Protein AF-A0A9P4NPP2-F1 (afdb_monomer_lite)

Structure (mmCIF, N/CA/C/O backbone):
data_AF-A0A9P4NPP2-F1
#
_entry.id   AF-A0A9P4NPP2-F1
#
loop_
_atom_site.group_PDB
_atom_site.id
_atom_site.type_symbol
_atom_site.label_atom_id
_atom_site.label_alt_id
_atom_site.label_comp_id
_atom_site.label_asym_id
_atom_site.label_entity_id
_atom_site.label_seq_id
_atom_site.pdbx_PDB_ins_code
_atom_site.Cartn_x
_atom_site.Cartn_y
_atom_site.Cartn_z
_atom_site.occupancy
_atom_site.B_iso_or_equiv
_atom_site.auth_seq_id
_atom_site.auth_comp_id
_atom_site.auth_asym_id
_atom_site.auth_atom_id
_atom_site.pdbx_PDB_model_num
ATOM 1 N N . MET A 1 1 ? 14.172 -3.529 -38.012 1.00 64.88 1 MET A N 1
ATOM 2 C CA . MET A 1 1 ? 13.982 -4.443 -36.859 1.00 64.88 1 MET A CA 1
ATOM 3 C C . MET A 1 1 ? 14.705 -3.957 -35.588 1.00 64.88 1 MET A C 1
ATOM 5 O O . MET A 1 1 ? 15.140 -4.760 -34.782 1.00 64.88 1 MET A O 1
ATOM 9 N N . SER A 1 2 ? 14.814 -2.644 -35.345 1.00 71.69 2 SER A N 1
ATOM 10 C CA . SER A 1 2 ? 15.415 -2.100 -34.109 1.00 71.69 2 SER A CA 1
ATOM 11 C C . SER A 1 2 ? 14.418 -1.997 -32.949 1.00 71.69 2 SER A C 1
ATOM 13 O O . SER A 1 2 ? 14.809 -2.091 -31.792 1.00 71.69 2 SER A O 1
ATOM 15 N N . HIS A 1 3 ? 13.127 -1.832 -33.253 1.00 76.19 3 HIS A N 1
ATOM 16 C CA . HIS A 1 3 ? 12.069 -1.658 -32.255 1.00 76.19 3 HIS A CA 1
ATOM 17 C C . HIS A 1 3 ? 11.858 -2.905 -31.374 1.00 76.19 3 HIS A C 1
ATOM 19 O O . HIS A 1 3 ? 11.567 -2.776 -30.186 1.00 76.19 3 HIS A O 1
ATOM 25 N N . GLU A 1 4 ? 12.071 -4.104 -31.923 1.00 76.56 4 GLU A N 1
ATOM 26 C CA . GLU A 1 4 ? 11.896 -5.372 -31.198 1.00 76.56 4 GLU A CA 1
ATOM 27 C C . GLU A 1 4 ? 12.912 -5.537 -30.058 1.00 76.56 4 GLU A C 1
ATOM 29 O O . GLU A 1 4 ? 12.545 -5.968 -28.968 1.00 76.56 4 GLU A O 1
ATOM 34 N N . ASN A 1 5 ? 14.156 -5.081 -30.248 1.00 80.81 5 ASN A N 1
ATOM 35 C CA . ASN A 1 5 ? 15.221 -5.196 -29.243 1.00 80.81 5 ASN A CA 1
ATOM 36 C C . ASN A 1 5 ? 15.126 -4.149 -28.115 1.00 80.81 5 ASN A C 1
ATOM 38 O O . ASN A 1 5 ? 15.827 -4.252 -27.108 1.00 80.81 5 ASN A O 1
ATOM 42 N N . VAL A 1 6 ? 14.291 -3.114 -28.267 1.00 85.19 6 VAL A N 1
ATOM 43 C CA . VAL A 1 6 ? 14.145 -2.032 -27.274 1.00 85.19 6 VAL A CA 1
ATOM 44 C C . VAL A 1 6 ? 13.036 -2.338 -26.264 1.00 85.19 6 VAL A C 1
ATOM 46 O O . VAL A 1 6 ? 13.102 -1.896 -25.109 1.00 85.19 6 VAL A O 1
ATOM 49 N N . TRP A 1 7 ? 12.030 -3.119 -26.659 1.00 86.06 7 TRP A N 1
ATOM 50 C CA . TRP A 1 7 ? 10.904 -3.483 -25.804 1.00 86.06 7 TRP A CA 1
ATOM 51 C C . TRP A 1 7 ? 11.371 -4.299 -24.588 1.00 86.06 7 TRP A C 1
ATOM 53 O O . TRP A 1 7 ? 12.065 -5.296 -24.726 1.00 86.06 7 TRP A O 1
ATOM 63 N N . PHE A 1 8 ? 11.026 -3.859 -23.369 1.00 85.31 8 PHE A N 1
ATOM 64 C CA . PHE A 1 8 ? 11.446 -4.509 -22.108 1.00 85.31 8 PHE A CA 1
ATOM 65 C C . PHE A 1 8 ? 12.968 -4.690 -21.917 1.00 85.31 8 PHE A C 1
ATOM 67 O O . PHE A 1 8 ? 13.390 -5.412 -21.020 1.00 85.31 8 PHE A O 1
ATOM 74 N N . SER A 1 9 ? 13.788 -3.946 -22.661 1.00 89.25 9 SER A N 1
ATOM 75 C CA . SER A 1 9 ? 15.259 -3.956 -22.573 1.00 89.25 9 SER A CA 1
ATOM 76 C C . SER A 1 9 ? 15.828 -3.710 -21.168 1.00 89.25 9 SER A C 1
ATOM 78 O O . SER A 1 9 ? 16.926 -4.162 -20.851 1.00 89.25 9 SER A O 1
ATOM 80 N N . ARG A 1 10 ? 15.099 -2.989 -20.303 1.00 86.56 10 ARG A N 1
ATOM 81 C CA . ARG A 1 10 ? 15.541 -2.675 -18.937 1.00 86.56 10 ARG A CA 1
ATOM 82 C C . ARG A 1 10 ? 15.013 -3.698 -17.922 1.00 86.56 10 ARG A C 1
ATOM 84 O O . ARG A 1 10 ? 13.790 -3.834 -17.792 1.00 86.56 10 ARG A O 1
ATOM 91 N N . PRO A 1 11 ? 15.893 -4.343 -17.132 1.00 90.44 11 PRO A N 1
ATOM 92 C CA . PRO A 1 11 ? 15.475 -5.290 -16.106 1.00 90.44 11 PRO A CA 1
ATOM 93 C C . PRO A 1 11 ? 14.691 -4.585 -14.990 1.00 90.44 11 PRO A C 1
ATOM 95 O O . PRO A 1 11 ? 15.089 -3.534 -14.489 1.00 90.44 11 PRO A O 1
ATOM 98 N N . ARG A 1 12 ? 13.569 -5.180 -14.563 1.00 89.62 12 ARG A N 1
ATOM 99 C CA . ARG A 1 12 ? 12.689 -4.658 -13.497 1.00 89.62 12 ARG A CA 1
ATOM 100 C C . ARG A 1 12 ? 12.759 -5.503 -12.223 1.00 89.62 12 ARG A C 1
ATOM 102 O O . ARG A 1 12 ? 11.736 -5.826 -11.632 1.00 89.62 12 ARG A O 1
ATOM 109 N N . GLY A 1 13 ? 13.964 -5.872 -11.788 1.00 90.50 13 GLY A N 1
ATOM 110 C CA . GLY A 1 13 ? 14.148 -6.689 -10.578 1.00 90.50 13 GLY A CA 1
ATOM 111 C C . GLY A 1 13 ? 13.870 -5.938 -9.266 1.00 90.50 13 GLY A C 1
ATOM 112 O O . GLY A 1 13 ? 13.511 -6.536 -8.252 1.00 90.50 13 GLY A O 1
ATOM 113 N N . TYR A 1 14 ? 14.004 -4.609 -9.266 1.00 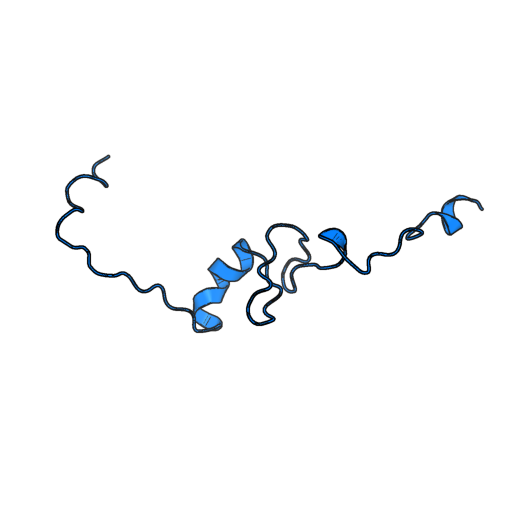89.44 14 TYR A N 1
ATOM 114 C CA . TYR A 1 14 ? 13.900 -3.781 -8.063 1.00 89.44 14 TYR A CA 1
ATOM 115 C C . TYR A 1 14 ? 13.241 -2.417 -8.328 1.00 89.44 14 TYR A C 1
ATOM 117 O O . TYR A 1 14 ? 12.891 -2.064 -9.452 1.00 89.44 14 TYR A O 1
ATOM 125 N N . GLY A 1 15 ? 13.009 -1.652 -7.258 1.00 90.56 15 GLY A N 1
ATOM 126 C CA . GLY A 1 15 ? 12.371 -0.334 -7.330 1.00 90.56 15 GLY A CA 1
ATOM 127 C C . GLY A 1 15 ? 10.846 -0.381 -7.473 1.00 90.56 15 GLY A C 1
ATOM 128 O O . GLY A 1 15 ? 10.215 -1.425 -7.310 1.00 90.56 15 GLY A O 1
ATOM 129 N N . LYS A 1 16 ? 10.230 0.772 -7.750 1.00 87.56 16 LYS A N 1
ATOM 130 C CA . LYS A 1 16 ? 8.761 0.920 -7.774 1.00 87.56 16 LYS A CA 1
ATOM 131 C C . LYS A 1 16 ? 8.105 0.167 -8.937 1.00 87.56 16 LYS A C 1
ATOM 133 O O . LYS A 1 16 ? 7.060 -0.429 -8.747 1.00 87.56 16 LYS A O 1
ATOM 138 N N . GLY A 1 17 ? 8.741 0.144 -10.110 1.00 89.12 17 GLY A N 1
ATOM 139 C CA . GLY A 1 17 ? 8.218 -0.532 -11.308 1.00 89.12 17 GLY A CA 1
ATOM 140 C C . GLY A 1 17 ? 8.413 -2.051 -11.335 1.00 89.12 17 GLY A C 1
ATOM 141 O O . GLY A 1 17 ? 7.995 -2.689 -12.292 1.00 89.12 17 GLY A O 1
ATOM 142 N N . SER A 1 18 ? 9.059 -2.630 -10.318 1.00 92.31 18 SER A N 1
ATOM 143 C CA . SER A 1 18 ? 9.237 -4.088 -10.207 1.00 92.31 18 SER A CA 1
ATOM 144 C C . SER A 1 18 ? 8.029 -4.806 -9.613 1.00 92.31 18 SER A C 1
ATOM 146 O O . SER A 1 18 ? 7.937 -6.027 -9.682 1.00 92.31 18 SER A O 1
ATOM 148 N N . ARG A 1 19 ? 7.140 -4.068 -8.943 1.00 93.06 19 ARG A N 1
ATOM 149 C CA . ARG A 1 19 ? 6.046 -4.632 -8.155 1.00 93.06 19 ARG A CA 1
ATOM 150 C C . ARG A 1 19 ? 4.782 -3.843 -8.416 1.00 93.06 19 ARG A C 1
ATOM 152 O O . ARG A 1 19 ? 4.809 -2.617 -8.419 1.00 93.06 19 ARG A O 1
ATOM 159 N N . GLN A 1 20 ? 3.687 -4.574 -8.523 1.00 94.88 20 GLN A N 1
ATOM 160 C CA . GLN A 1 20 ? 2.361 -4.030 -8.754 1.00 94.88 20 GLN A CA 1
ATOM 161 C C . GLN A 1 20 ? 1.384 -4.538 -7.699 1.00 94.88 20 GLN A C 1
ATOM 163 O O . GLN A 1 20 ? 1.607 -5.577 -7.071 1.00 94.88 20 GLN A O 1
ATOM 168 N N . CYS A 1 21 ? 0.304 -3.791 -7.486 1.00 95.69 21 CYS A N 1
ATOM 169 C CA . CYS A 1 21 ? -0.802 -4.233 -6.650 1.00 95.69 21 CYS A CA 1
ATOM 170 C C . CYS A 1 21 ? -1.398 -5.533 -7.193 1.00 95.69 21 CYS A C 1
ATOM 172 O O . CYS A 1 21 ? -1.716 -5.615 -8.376 1.00 95.69 21 CYS A O 1
ATOM 174 N N . ARG A 1 22 ? -1.636 -6.509 -6.310 1.00 94.06 22 ARG A N 1
ATOM 175 C CA . ARG A 1 22 ? -2.293 -7.778 -6.666 1.00 94.06 22 ARG A CA 1
ATOM 176 C C . ARG A 1 22 ? -3.735 -7.622 -7.166 1.00 94.06 22 ARG A C 1
ATOM 178 O O . ARG A 1 22 ? -4.230 -8.520 -7.827 1.00 94.06 22 ARG A O 1
ATOM 185 N N . VAL A 1 23 ? -4.399 -6.510 -6.837 1.00 94.06 23 VAL A N 1
ATOM 186 C CA . VAL A 1 23 ? -5.818 -6.275 -7.161 1.00 94.06 23 VAL A CA 1
ATOM 187 C C . VAL A 1 23 ? -5.982 -5.395 -8.401 1.00 94.06 23 VAL A C 1
ATOM 189 O O . VAL A 1 23 ? -6.692 -5.764 -9.323 1.00 94.06 23 VAL A O 1
ATOM 192 N N . CYS A 1 24 ? -5.330 -4.230 -8.434 1.00 94.69 24 CYS A N 1
ATOM 193 C CA . CYS A 1 24 ? -5.543 -3.227 -9.487 1.00 94.69 24 CYS A CA 1
ATOM 194 C C . CYS A 1 24 ? -4.358 -3.057 -10.450 1.00 94.69 24 CYS A C 1
ATOM 196 O O . CYS A 1 24 ? -4.373 -2.132 -11.254 1.00 94.69 24 CYS A O 1
ATOM 198 N N . ALA A 1 25 ? -3.293 -3.860 -10.316 1.00 93.69 25 ALA A N 1
ATOM 199 C CA . ALA A 1 25 ? -2.040 -3.740 -11.079 1.00 93.69 25 ALA A CA 1
ATOM 200 C C . ALA A 1 25 ? -1.357 -2.352 -11.020 1.00 93.69 25 ALA A C 1
ATOM 202 O O . ALA A 1 25 ? -0.396 -2.079 -11.736 1.00 93.69 25 ALA A O 1
ATOM 203 N N . HIS A 1 26 ? -1.800 -1.460 -10.129 1.00 92.94 26 HIS A N 1
ATOM 204 C CA . HIS A 1 26 ? -1.181 -0.154 -9.962 1.00 92.94 26 HIS A CA 1
ATOM 205 C C . HIS A 1 26 ? 0.145 -0.264 -9.196 1.00 92.94 26 HIS A C 1
ATOM 207 O O . HIS A 1 26 ? 0.237 -0.950 -8.174 1.00 92.94 26 HIS A O 1
ATOM 213 N N . ASN A 1 27 ? 1.166 0.452 -9.669 1.00 91.50 27 ASN A N 1
ATOM 214 C CA . ASN A 1 27 ? 2.520 0.409 -9.103 1.00 91.50 27 ASN A CA 1
ATOM 215 C C . ASN A 1 27 ? 2.732 1.405 -7.950 1.00 91.50 27 ASN A C 1
ATOM 217 O O . ASN A 1 27 ? 3.671 1.262 -7.164 1.00 91.50 27 ASN A O 1
ATOM 221 N N . ALA A 1 28 ? 1.889 2.436 -7.828 1.00 91.00 28 ALA A N 1
ATOM 222 C CA . ALA A 1 28 ? 2.049 3.450 -6.790 1.00 91.00 28 ALA A CA 1
ATOM 223 C C . ALA A 1 28 ? 1.285 3.098 -5.507 1.00 91.00 28 ALA A C 1
ATOM 225 O O . ALA A 1 28 ? 0.234 2.460 -5.520 1.00 91.00 28 ALA A O 1
ATOM 226 N N . GLY A 1 29 ? 1.802 3.565 -4.366 1.00 92.50 29 GLY A N 1
ATOM 227 C CA . GLY A 1 29 ? 1.117 3.408 -3.081 1.00 92.50 29 GLY A CA 1
ATOM 228 C C . GLY A 1 29 ? 0.966 1.962 -2.615 1.00 92.50 29 GLY A C 1
ATOM 229 O O . GLY A 1 29 ? -0.021 1.652 -1.949 1.00 92.50 29 GLY A O 1
ATOM 230 N N . LEU A 1 30 ? 1.902 1.090 -2.995 1.00 95.19 30 LEU A N 1
ATOM 231 C CA . LEU A 1 30 ? 1.897 -0.321 -2.637 1.00 95.19 30 LEU A CA 1
ATOM 232 C C . LEU A 1 30 ? 2.266 -0.516 -1.159 1.00 95.19 30 LEU A C 1
ATOM 234 O O . LEU A 1 30 ? 3.360 -0.154 -0.724 1.00 95.19 30 LEU A O 1
ATOM 238 N N . ILE A 1 31 ? 1.372 -1.142 -0.400 1.00 94.88 31 ILE A N 1
ATOM 239 C CA . ILE A 1 31 ? 1.615 -1.605 0.964 1.00 94.88 31 ILE A CA 1
ATOM 240 C C . ILE A 1 31 ? 2.302 -2.967 0.879 1.00 94.88 31 ILE A C 1
ATOM 242 O O . ILE A 1 31 ? 1.738 -3.953 0.404 1.00 94.88 31 ILE A O 1
ATOM 246 N N . ARG A 1 32 ? 3.553 -3.005 1.344 1.00 94.12 32 ARG A N 1
ATOM 247 C CA . ARG A 1 32 ? 4.439 -4.180 1.273 1.00 94.12 32 ARG A CA 1
ATOM 248 C C . ARG A 1 32 ? 4.597 -4.908 2.608 1.00 94.12 32 ARG A C 1
ATOM 250 O O . ARG A 1 32 ? 5.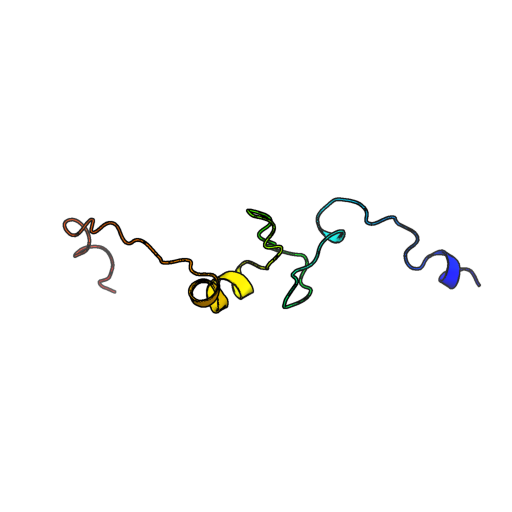230 -5.959 2.661 1.00 94.12 32 ARG A O 1
ATOM 257 N N . LYS A 1 33 ? 4.055 -4.343 3.688 1.00 93.62 33 LYS A N 1
ATOM 258 C CA . LYS A 1 33 ? 4.146 -4.927 5.028 1.00 93.62 33 LYS A CA 1
ATOM 259 C C . LYS A 1 33 ? 3.355 -6.235 5.076 1.00 93.62 33 LYS A C 1
ATOM 261 O O . LYS A 1 33 ? 2.312 -6.341 4.431 1.00 93.62 33 LYS A O 1
ATOM 266 N N . TYR A 1 34 ? 3.875 -7.214 5.814 1.00 94.75 34 TYR A N 1
ATOM 267 C CA . TYR A 1 34 ? 3.249 -8.529 6.004 1.00 94.75 34 TYR A CA 1
ATOM 268 C C . TYR A 1 34 ? 3.000 -9.317 4.702 1.00 94.75 34 TYR A C 1
ATOM 270 O O . TYR A 1 34 ? 2.140 -10.186 4.658 1.00 94.75 34 TYR A O 1
ATOM 278 N N . GLY A 1 35 ? 3.713 -9.005 3.611 1.00 92.06 35 GLY A N 1
ATOM 279 C CA . GLY A 1 35 ? 3.570 -9.726 2.340 1.00 92.06 35 GLY A CA 1
ATOM 280 C C . GLY A 1 35 ? 2.262 -9.462 1.581 1.00 92.06 35 GLY A C 1
ATOM 281 O O . GLY A 1 35 ? 1.970 -10.181 0.622 1.00 92.06 35 GLY A O 1
ATOM 282 N N . LEU A 1 36 ? 1.498 -8.427 1.962 1.00 93.31 36 LEU A N 1
ATOM 283 C CA . LEU A 1 36 ? 0.207 -8.095 1.348 1.00 93.31 36 LEU A CA 1
ATOM 284 C C . LEU A 1 36 ? 0.345 -7.756 -0.146 1.00 93.31 36 LEU A C 1
ATOM 286 O O . LEU A 1 36 ? -0.346 -8.345 -0.970 1.00 93.31 36 LEU A O 1
ATOM 290 N N . ASN A 1 37 ? 1.270 -6.857 -0.510 1.00 94.69 37 ASN A N 1
ATOM 291 C CA . ASN A 1 37 ? 1.460 -6.355 -1.882 1.00 94.69 37 ASN A CA 1
ATOM 292 C C . ASN A 1 37 ? 0.156 -5.809 -2.507 1.00 94.69 37 ASN A C 1
ATOM 294 O O . ASN A 1 37 ? -0.213 -6.136 -3.636 1.00 94.69 37 ASN A O 1
ATOM 298 N N . ILE A 1 38 ? -0.543 -4.954 -1.756 1.00 95.62 38 ILE A N 1
ATOM 299 C CA . ILE A 1 38 ? -1.835 -4.356 -2.131 1.00 95.62 38 ILE A CA 1
ATOM 300 C C . ILE A 1 38 ? -1.722 -2.824 -2.109 1.00 95.62 38 ILE A C 1
ATOM 302 O O . ILE A 1 38 ? -0.984 -2.261 -1.305 1.00 95.62 38 ILE A O 1
ATOM 306 N N . CYS A 1 39 ? -2.422 -2.127 -3.003 1.00 96.00 39 CYS A N 1
ATOM 307 C CA . CYS A 1 39 ? -2.434 -0.666 -3.062 1.00 96.00 39 CYS A CA 1
ATOM 308 C C . CYS A 1 39 ? -3.180 -0.051 -1.863 1.00 96.00 39 CYS A C 1
ATOM 310 O O . CYS A 1 39 ? -4.105 -0.656 -1.331 1.00 96.00 39 CYS A O 1
ATOM 312 N N . ARG A 1 40 ? -2.843 1.178 -1.448 1.00 95.56 40 ARG A N 1
ATOM 313 C CA . ARG A 1 40 ? -3.504 1.837 -0.299 1.00 95.56 40 ARG A CA 1
ATOM 314 C C . ARG A 1 40 ? -5.025 2.010 -0.436 1.00 95.56 40 ARG A C 1
ATOM 316 O O . ARG A 1 40 ? -5.710 2.007 0.578 1.00 95.56 40 ARG A O 1
ATOM 323 N N . GLN A 1 41 ? -5.547 2.172 -1.654 1.00 95.12 41 GLN A N 1
ATOM 324 C CA . GLN A 1 41 ? -6.994 2.277 -1.909 1.00 95.12 41 GLN A CA 1
ATOM 325 C C . GLN A 1 41 ? -7.655 0.905 -1.733 1.00 95.12 41 GLN A C 1
ATOM 327 O O . GLN A 1 41 ? -8.491 0.725 -0.855 1.00 95.12 41 GLN A O 1
ATOM 332 N N . CYS A 1 42 ? -7.127 -0.085 -2.450 1.00 95.31 42 CYS A N 1
ATOM 333 C CA . CYS A 1 42 ? -7.500 -1.492 -2.388 1.00 95.31 42 CYS A CA 1
ATOM 334 C C . CYS A 1 42 ? -7.482 -2.053 -0.953 1.00 95.31 42 CYS A C 1
ATOM 336 O O . CYS A 1 42 ? -8.345 -2.840 -0.574 1.00 95.31 42 CYS A O 1
ATOM 338 N N . PHE A 1 43 ? -6.491 -1.650 -0.149 1.00 95.81 43 PHE A N 1
ATOM 339 C CA . PHE A 1 43 ? -6.380 -2.052 1.250 1.00 95.81 43 PHE A CA 1
ATOM 340 C C . PHE A 1 43 ? -7.501 -1.466 2.106 1.00 95.81 43 PHE A C 1
ATOM 342 O O . PHE A 1 43 ? -8.012 -2.162 2.967 1.00 95.81 43 PHE A O 1
ATOM 349 N N . ARG A 1 44 ? -7.904 -0.210 1.880 1.00 94.44 44 ARG A N 1
ATOM 350 C CA . ARG A 1 44 ? -8.999 0.415 2.640 1.00 94.44 44 ARG A CA 1
ATOM 351 C C . ARG A 1 44 ? -10.355 -0.213 2.338 1.00 94.44 44 ARG A C 1
ATOM 353 O O . ARG A 1 44 ? -11.184 -0.270 3.232 1.00 94.44 44 ARG A O 1
ATOM 360 N N . GLU A 1 45 ? -10.565 -0.672 1.108 1.00 95.31 45 GLU A N 1
ATOM 361 C CA . GLU A 1 45 ? -11.791 -1.377 0.713 1.00 95.31 45 GLU A CA 1
ATOM 362 C C . GLU A 1 45 ? -11.887 -2.762 1.359 1.00 95.31 45 GLU A C 1
ATOM 364 O O . GLU A 1 45 ? -12.955 -3.155 1.804 1.00 95.31 45 GLU A O 1
ATOM 369 N N . ARG A 1 46 ? -10.763 -3.487 1.434 1.00 93.25 46 ARG A N 1
ATOM 370 C CA . ARG A 1 46 ? -10.709 -4.893 1.879 1.00 93.25 46 ARG A CA 1
ATOM 371 C C . ARG A 1 46 ? -10.151 -5.073 3.290 1.00 93.25 46 ARG A C 1
ATOM 373 O O . ARG A 1 46 ? -9.867 -6.194 3.700 1.00 93.25 46 ARG A O 1
ATOM 380 N N . SER A 1 47 ? -9.936 -3.991 4.043 1.00 93.50 47 SER A N 1
ATOM 381 C CA . SER A 1 47 ? -9.275 -4.076 5.353 1.00 93.50 47 SER A CA 1
ATOM 382 C C . SER A 1 47 ? -10.057 -4.953 6.324 1.00 93.50 47 SER A C 1
ATOM 384 O O . SER A 1 47 ? -9.445 -5.682 7.095 1.00 93.50 47 SER A O 1
ATOM 386 N N . VAL A 1 48 ? -11.390 -4.897 6.258 1.00 94.19 48 VAL A N 1
ATOM 387 C CA . VAL A 1 48 ? -12.285 -5.681 7.117 1.00 94.19 48 VAL A CA 1
ATOM 388 C C . VAL A 1 48 ? -12.186 -7.171 6.787 1.00 94.19 48 VAL A C 1
ATOM 390 O O . VAL A 1 48 ? -11.990 -7.964 7.700 1.00 94.19 48 VAL A O 1
ATOM 393 N N . ASP A 1 49 ? -12.195 -7.5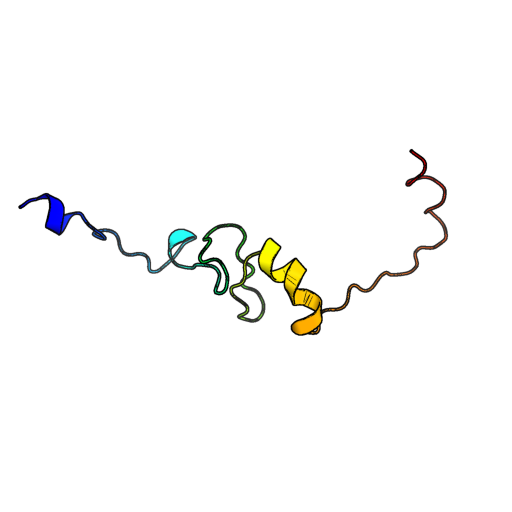37 5.502 1.00 93.56 49 ASP A N 1
ATOM 394 C CA . ASP A 1 49 ? -12.098 -8.934 5.044 1.00 93.56 49 ASP A CA 1
ATOM 395 C C . ASP A 1 49 ? -10.738 -9.567 5.364 1.00 93.56 49 ASP A C 1
ATOM 397 O O . ASP A 1 49 ? -10.639 -10.760 5.631 1.00 93.56 49 ASP A O 1
ATOM 401 N N . ILE A 1 50 ? -9.671 -8.760 5.365 1.00 92.81 50 ILE A N 1
ATOM 402 C CA . ILE A 1 50 ? -8.331 -9.198 5.786 1.00 92.81 50 ILE A CA 1
ATOM 403 C C . ILE A 1 50 ? -8.261 -9.376 7.321 1.00 92.81 50 ILE A C 1
ATOM 405 O O . ILE A 1 50 ? -7.343 -10.020 7.824 1.00 92.81 50 ILE A O 1
ATOM 409 N N . GLY A 1 51 ? -9.212 -8.814 8.076 1.00 94.38 51 GLY A N 1
ATOM 410 C CA . GLY A 1 51 ? -9.258 -8.877 9.540 1.00 94.38 51 GLY A CA 1
ATOM 411 C C . GLY A 1 51 ? -8.632 -7.673 10.255 1.00 94.38 51 GLY A C 1
ATOM 412 O O . GLY A 1 51 ? -8.374 -7.730 11.455 1.00 94.38 51 GLY A O 1
ATOM 413 N N . PHE A 1 52 ? -8.377 -6.562 9.555 1.00 92.69 52 PHE A N 1
ATOM 414 C CA . PHE A 1 52 ? -7.936 -5.315 10.185 1.00 92.69 52 PHE A CA 1
ATOM 415 C C . PHE A 1 52 ? -9.131 -4.514 10.714 1.00 92.69 52 PHE A C 1
ATOM 417 O O . PHE A 1 52 ? -10.015 -4.104 9.961 1.00 92.69 52 PHE A O 1
ATOM 424 N N . THR A 1 53 ? -9.101 -4.183 12.006 1.00 92.56 53 THR A N 1
ATOM 425 C CA . THR A 1 53 ? -10.091 -3.306 12.647 1.00 92.56 53 THR A CA 1
ATOM 426 C C . THR A 1 53 ? -9.459 -1.978 13.060 1.00 92.56 53 THR A C 1
ATOM 428 O O . THR A 1 53 ? -8.367 -1.929 13.628 1.00 92.56 53 T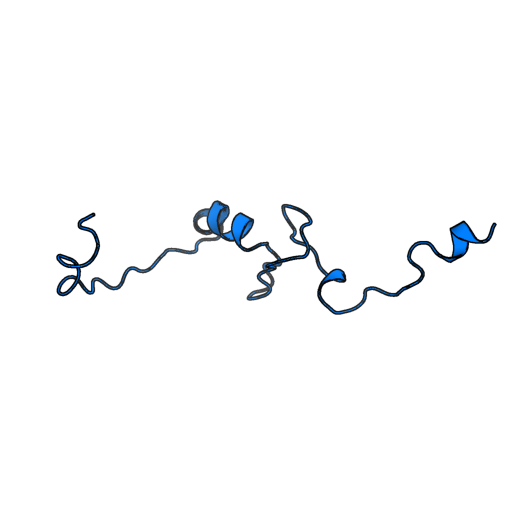HR A O 1
ATOM 431 N N . LYS A 1 54 ? -10.156 -0.865 12.800 1.00 88.50 54 LYS A N 1
ATOM 432 C CA . LYS A 1 54 ? -9.719 0.463 13.248 1.00 88.50 54 LYS A CA 1
ATOM 433 C C . LYS A 1 54 ? -9.967 0.614 14.748 1.00 88.50 54 LYS A C 1
ATOM 435 O O . LYS A 1 54 ? -11.085 0.916 15.163 1.00 88.50 54 LYS A O 1
ATOM 440 N N . VAL A 1 55 ? -8.912 0.492 15.546 1.00 91.25 55 VAL A N 1
ATOM 441 C CA . VAL A 1 55 ? -8.966 0.808 16.977 1.00 91.25 55 VAL A CA 1
ATOM 442 C C . VAL A 1 55 ? -9.088 2.324 17.139 1.00 91.25 55 VAL A C 1
ATOM 444 O O . VAL A 1 55 ? -8.169 3.079 16.817 1.00 91.25 55 VAL A O 1
ATOM 447 N N . ARG A 1 56 ? -10.248 2.796 17.600 1.00 85.56 56 ARG A N 1
ATOM 448 C CA . ARG A 1 56 ? -10.416 4.178 18.058 1.00 85.56 56 ARG A CA 1
ATOM 449 C C . ARG A 1 56 ? -10.129 4.188 19.553 1.00 85.56 56 ARG A C 1
ATOM 451 O O . ARG A 1 56 ? -10.982 3.769 20.325 1.00 85.56 56 ARG A O 1
ATOM 458 N N . VAL A 1 57 ? -8.955 4.662 19.966 1.00 74.69 57 VAL A N 1
ATOM 459 C CA . VAL A 1 57 ? -8.768 5.025 21.377 1.00 74.69 57 VAL A CA 1
ATOM 460 C C . VAL A 1 57 ? -9.744 6.166 21.643 1.00 74.69 57 VAL A C 1
ATOM 462 O O . VAL A 1 57 ? -9.716 7.187 20.949 1.00 74.69 57 VAL A O 1
ATOM 465 N N . PHE A 1 58 ? -10.677 5.948 22.563 1.00 60.78 58 PHE A N 1
ATOM 466 C CA . PHE A 1 58 ? -11.690 6.919 22.947 1.00 60.78 58 PHE A CA 1
ATOM 467 C C . PHE A 1 58 ? -10.999 8.051 23.724 1.00 60.78 58 PHE A C 1
ATOM 469 O O . PHE A 1 58 ? -11.080 8.131 24.940 1.00 60.78 58 PHE A O 1
ATOM 476 N N . THR A 1 59 ? -10.293 8.953 23.038 1.00 59.72 59 THR A N 1
ATOM 477 C CA . THR A 1 59 ? -9.945 10.272 23.588 1.00 59.72 59 THR A CA 1
ATOM 478 C C . THR A 1 59 ? -11.197 11.153 23.555 1.00 59.72 59 THR A C 1
ATOM 480 O O . THR A 1 59 ? -11.276 12.166 22.862 1.00 59.72 59 THR A O 1
ATOM 483 N N . GLY A 1 60 ? -12.237 10.702 24.257 1.00 51.22 60 GLY A N 1
ATOM 484 C CA . GLY A 1 60 ? -13.562 11.314 24.335 1.00 51.22 60 GLY A CA 1
ATOM 485 C C . GLY A 1 60 ? -13.643 12.516 25.274 1.00 51.22 60 GLY A C 1
ATOM 486 O O . GLY A 1 60 ? -14.688 12.726 25.865 1.00 51.22 60 GLY A O 1
ATOM 487 N N . LEU A 1 61 ? -12.566 13.295 25.417 1.00 52.22 61 LEU A N 1
ATOM 488 C CA . LEU A 1 61 ? -12.557 14.533 26.213 1.00 52.22 61 LEU A CA 1
ATOM 489 C C . LEU A 1 61 ? -12.055 15.767 25.438 1.00 52.22 61 LEU A C 1
ATOM 491 O O . LEU A 1 61 ? -11.918 16.834 26.016 1.00 52.22 61 LEU A O 1
ATOM 495 N N . LEU A 1 62 ? -11.798 15.663 24.124 1.00 55.22 62 LEU A N 1
ATOM 496 C CA . LEU A 1 62 ? -11.324 16.800 23.306 1.00 55.22 62 LEU A CA 1
ATOM 497 C C . LEU A 1 62 ? -12.02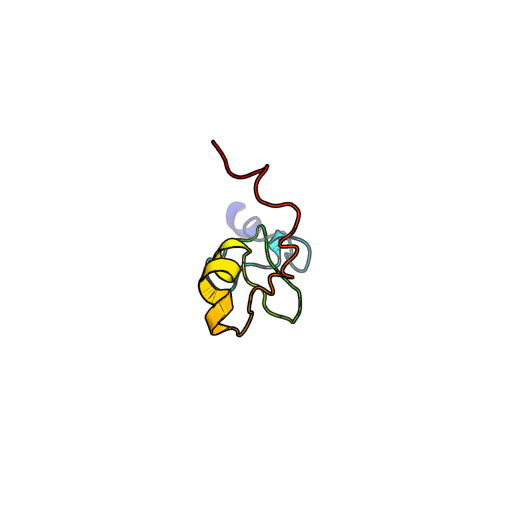3 16.959 21.940 1.00 55.22 62 LEU A C 1
ATOM 499 O O . LEU A 1 62 ? -11.521 17.681 21.078 1.00 55.22 62 LEU A O 1
ATOM 503 N N . LYS A 1 63 ? -13.154 16.285 21.685 1.00 52.28 63 LYS A N 1
ATOM 504 C CA . LYS A 1 63 ? -13.765 16.253 20.337 1.00 52.28 63 LYS A CA 1
ATOM 505 C C . LYS A 1 63 ? -15.010 17.106 20.105 1.00 52.28 63 LYS A C 1
ATOM 507 O O . LYS A 1 63 ? -15.417 17.188 18.950 1.00 52.28 63 LYS A O 1
ATOM 512 N N . GLU A 1 64 ? -15.533 17.820 21.099 1.00 49.03 64 GLU A N 1
ATOM 513 C CA . GLU A 1 64 ? -16.583 18.823 20.834 1.00 49.03 64 GLU A CA 1
ATOM 514 C C . GLU A 1 64 ? -16.078 20.048 20.046 1.00 49.03 64 GLU A C 1
ATOM 516 O O . GLU A 1 64 ? -16.880 20.757 19.456 1.00 49.03 64 GLU A O 1
ATOM 521 N N . LEU A 1 65 ? -14.760 20.269 19.923 1.00 53.25 65 LEU A N 1
ATOM 522 C CA . LEU A 1 65 ? -14.218 21.481 19.283 1.00 53.25 65 LEU A CA 1
ATOM 523 C C . LEU A 1 65 ? -13.629 21.307 17.869 1.00 53.25 65 LEU A C 1
ATOM 525 O O . LEU A 1 65 ? -12.973 22.226 17.386 1.00 53.25 65 LEU A O 1
ATOM 529 N N . ARG A 1 66 ? -13.787 20.165 17.176 1.00 51.28 66 ARG A N 1
ATOM 530 C CA . ARG A 1 66 ? -13.158 19.994 15.835 1.00 51.28 66 ARG A CA 1
ATOM 531 C C . ARG A 1 66 ? -14.005 19.378 14.722 1.00 51.28 66 ARG A C 1
ATOM 533 O O . ARG A 1 66 ? -13.465 19.126 13.651 1.00 51.28 66 ARG A O 1
ATOM 540 N N . TYR A 1 67 ? -15.294 19.144 14.934 1.00 54.81 67 TYR A N 1
ATOM 541 C CA . TYR A 1 67 ? -16.206 18.762 13.845 1.00 54.81 67 TYR A CA 1
ATOM 542 C C . TYR A 1 67 ? -17.545 19.502 13.964 1.00 54.81 67 TYR A C 1
ATOM 544 O O . TYR A 1 67 ? -18.615 18.922 13.839 1.00 54.81 67 TYR A O 1
ATOM 552 N N . GLY A 1 68 ? -17.459 20.800 14.255 1.00 47.97 68 GLY A N 1
ATOM 553 C CA . GLY A 1 68 ? -18.500 21.775 13.957 1.00 47.97 68 GLY A CA 1
ATOM 554 C C . GLY A 1 68 ? -17.978 22.680 12.848 1.00 47.97 68 GLY A C 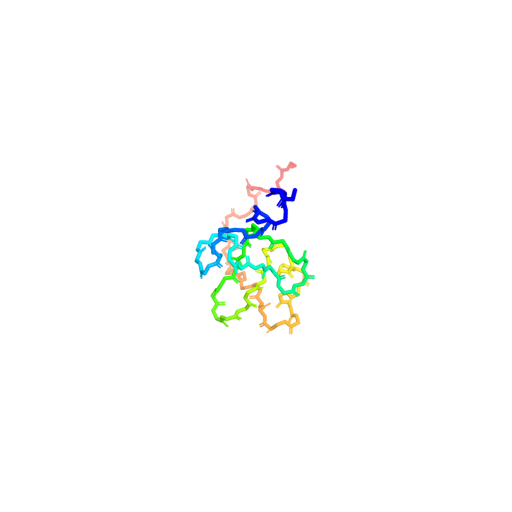1
ATOM 555 O O . GLY A 1 68 ? -17.175 23.566 13.137 1.00 47.97 68 GLY A O 1
ATOM 556 N N . ASN A 1 69 ? -18.340 22.338 11.611 1.00 41.84 69 ASN A N 1
ATOM 557 C CA . ASN A 1 69 ? -18.480 23.134 10.381 1.00 41.84 69 ASN A CA 1
ATOM 558 C C . ASN A 1 69 ? -18.501 22.158 9.201 1.00 41.84 69 ASN A C 1
ATOM 560 O O . ASN A 1 69 ? -17.445 21.544 8.923 1.00 41.84 69 ASN A O 1
#

Radius of gyration: 20.33 Å; chains: 1; bounding box: 34×33×63 Å

pLDDT: mean 83.8, std 15.66, range [41.84, 96.0]

Organism: NCBI:txid1048955

Foldseek 3Di:
DVVVCVVVVDDLCDDQSVAAAPPPRHSPQFDPPPNRRHHPVRCVVCVVVVPHDDDDPCPVPPPVPPPDD

InterPro domains:
  IPR001209 Small ribosomal subunit protein uS14 [PF00253] (7-55)
  IPR018271 Small ribosomal subunit protein uS14, conserved site [PS00527] (22-44)
  IPR039744 Small ribosomal subunit protein uS14, eukaryotes/archaea [NF004424] (11-55)
  IPR039744 Small ribosomal subunit protein uS14, eukaryotes/archaea [PTHR12010] (1-55)
  IPR043140 Small ribosomal subunit protein uS14 superfamily [G3DSA:4.10.830.10] (1-56)

Secondary structure (DSSP, 8-state):
--STTTTT-S--SSSGGG---TTT---SSEE-GGG--EEHHHHHHHTTTTT--------TTS-TTSS--

Sequence (69 aa):
MSHENVWFSRPRGYGKGSRQCRVCAHNAGLIRKYGLNICRQCFRERSVDIGFTKVRVFTGLLKELRYGN